Protein AF-A0A6I0EKJ8-F1 (afdb_monomer_lite)

pLDDT: mean 72.85, std 17.57, range [40.81, 93.75]

Secondary structure (DSSP, 8-state):
--HHHHHHHHHHHHHHHHHHHHHHHHT-SS--TTSGGGG-HHHHHHHHT--TT--HHHHHHHHHHHHHHS-GGGS-TTTHHHHHHHHHHHHHHHHHHHHHHHHHS----

Radius of gyration: 15.73 Å; chains: 1; bounding box: 41×29×43 Å

Structure (mmCIF, N/CA/C/O backbone):
data_AF-A0A6I0EKJ8-F1
#
_entry.id   AF-A0A6I0EKJ8-F1
#
loop_
_atom_site.group_PDB
_atom_site.id
_atom_site.type_symbol
_atom_site.label_atom_id
_atom_site.label_alt_id
_atom_site.label_comp_id
_atom_site.label_asym_id
_atom_site.label_entity_id
_atom_site.label_seq_id
_atom_site.pdbx_PDB_ins_code
_atom_site.Cartn_x
_atom_site.Cartn_y
_atom_site.Cartn_z
_atom_site.occupancy
_atom_site.B_iso_or_equiv
_atom_site.auth_seq_id
_atom_site.auth_comp_id
_atom_site.auth_asym_id
_atom_site.auth_atom_id
_atom_site.pdbx_PDB_model_num
ATOM 1 N N . MET A 1 1 ? -17.292 18.915 10.893 1.00 47.12 1 MET A N 1
ATOM 2 C CA . MET A 1 1 ? -16.211 18.246 11.655 1.00 47.12 1 MET A CA 1
ATOM 3 C C . MET A 1 1 ? -15.488 17.122 10.889 1.00 47.12 1 MET A C 1
ATOM 5 O O . MET A 1 1 ? -14.497 16.635 11.408 1.00 47.12 1 MET A O 1
ATOM 9 N N . HIS A 1 2 ? -15.883 16.731 9.662 1.00 42.78 2 HIS A N 1
ATOM 10 C CA . HIS A 1 2 ? -15.197 15.655 8.910 1.00 42.78 2 HIS A CA 1
ATOM 11 C C . HIS A 1 2 ? -13.893 16.060 8.191 1.00 42.78 2 HIS A C 1
ATOM 13 O O . HIS A 1 2 ? -13.049 15.210 7.948 1.00 42.78 2 HIS A O 1
ATOM 19 N N . GLN A 1 3 ? -13.668 17.350 7.931 1.00 42.09 3 GLN A N 1
ATOM 20 C CA . GLN A 1 3 ? -12.580 17.803 7.051 1.00 42.09 3 GLN A CA 1
ATOM 21 C C . GLN A 1 3 ? -11.186 17.878 7.713 1.00 42.09 3 GLN A C 1
ATOM 23 O O . GLN A 1 3 ? -10.184 18.094 7.038 1.00 42.09 3 GLN A O 1
ATOM 28 N N . LEU A 1 4 ? -11.101 17.725 9.041 1.00 41.06 4 LEU A N 1
ATOM 29 C CA . LEU A 1 4 ? -9.831 17.790 9.784 1.00 41.06 4 LEU A CA 1
ATOM 30 C C . LEU A 1 4 ? -9.141 16.420 9.886 1.00 41.06 4 LEU A C 1
ATOM 32 O O . LEU A 1 4 ? -7.914 16.356 9.846 1.00 41.06 4 LEU A O 1
ATOM 36 N N . ALA A 1 5 ? -9.916 15.332 9.943 1.00 48.78 5 ALA A N 1
ATOM 37 C CA . ALA A 1 5 ? -9.386 13.968 9.991 1.00 48.78 5 ALA A CA 1
ATOM 38 C C . ALA A 1 5 ? -8.742 13.553 8.656 1.00 48.78 5 ALA A C 1
ATOM 40 O O . ALA A 1 5 ? -7.710 12.886 8.652 1.00 48.78 5 ALA A O 1
ATOM 41 N N . GLU A 1 6 ? -9.305 14.006 7.533 1.00 40.81 6 GLU A N 1
ATOM 42 C CA . GLU A 1 6 ? -8.768 13.771 6.184 1.00 40.81 6 GLU A CA 1
ATOM 43 C C . GLU A 1 6 ? -7.427 14.495 5.965 1.00 40.81 6 GLU A C 1
ATOM 45 O O . GLU A 1 6 ? -6.507 13.937 5.375 1.00 40.81 6 GLU A O 1
ATOM 50 N N . ARG A 1 7 ? -7.254 15.692 6.543 1.00 44.38 7 ARG A N 1
ATOM 51 C CA . ARG A 1 7 ? -6.011 16.481 6.436 1.00 44.38 7 ARG A CA 1
ATOM 52 C C . ARG A 1 7 ? -4.876 15.966 7.319 1.00 44.38 7 ARG A C 1
ATOM 54 O O . ARG A 1 7 ? -3.705 16.097 6.975 1.00 44.38 7 ARG A O 1
ATOM 61 N N . GLU A 1 8 ? -5.180 15.409 8.491 1.00 47.97 8 GLU A N 1
ATOM 62 C CA . GLU A 1 8 ? -4.167 14.688 9.277 1.00 47.97 8 GLU A CA 1
ATOM 63 C C . GLU A 1 8 ? -3.813 13.340 8.652 1.00 47.97 8 GLU A C 1
ATOM 65 O O . GLU A 1 8 ? -2.662 12.905 8.742 1.00 47.97 8 GLU A O 1
ATOM 70 N N . PHE A 1 9 ? -4.792 12.693 8.014 1.00 45.59 9 PHE A N 1
ATOM 71 C CA . PHE A 1 9 ? -4.586 11.488 7.228 1.00 45.59 9 PHE A CA 1
ATOM 72 C C . PHE A 1 9 ? -3.592 11.754 6.097 1.00 45.59 9 PHE A C 1
ATOM 74 O O . PHE A 1 9 ? -2.560 11.084 6.093 1.00 45.59 9 PHE A O 1
ATOM 81 N N . GLU A 1 10 ? -3.836 12.779 5.270 1.00 51.75 10 GLU A N 1
ATO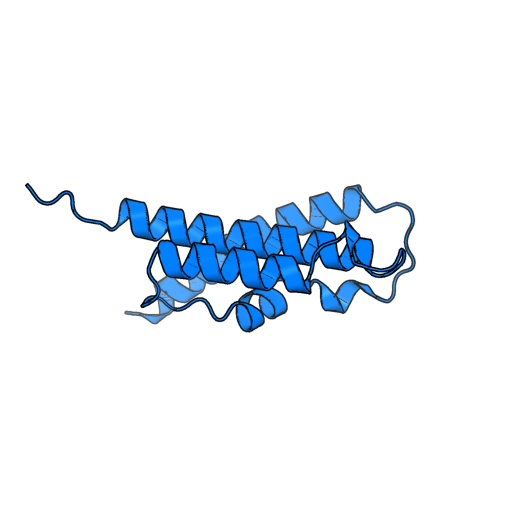M 82 C CA . GLU A 1 10 ? -2.928 13.234 4.209 1.00 51.75 10 GLU A CA 1
ATOM 83 C C . GLU A 1 10 ? -1.539 13.563 4.757 1.00 51.75 10 GLU A C 1
ATOM 85 O O . GLU A 1 10 ? -0.568 12.954 4.321 1.00 51.75 10 GLU A O 1
ATOM 90 N N . ARG A 1 11 ? -1.427 14.391 5.805 1.00 55.72 11 ARG A N 1
ATOM 91 C CA . ARG A 1 11 ? -0.115 14.772 6.364 1.00 55.72 11 ARG A CA 1
ATOM 92 C C . ARG A 1 11 ? 0.684 13.597 6.933 1.00 55.72 11 ARG A C 1
ATOM 94 O O . ARG A 1 11 ? 1.902 13.537 6.777 1.00 55.72 11 ARG A O 1
ATOM 101 N N . ARG A 1 12 ? 0.033 12.634 7.600 1.00 55.06 12 ARG A N 1
ATOM 102 C CA . ARG A 1 12 ? 0.720 11.433 8.119 1.00 55.06 12 ARG A CA 1
ATOM 103 C C . ARG A 1 12 ? 1.062 10.437 7.021 1.00 55.06 12 ARG A C 1
ATOM 105 O O . ARG A 1 12 ? 2.046 9.716 7.160 1.00 55.06 12 ARG A O 1
ATOM 112 N N . THR A 1 13 ? 0.241 10.327 5.978 1.00 53.09 13 THR A N 1
ATOM 113 C CA . THR A 1 13 ? 0.613 9.549 4.792 1.00 53.09 13 THR A CA 1
ATOM 114 C C . THR A 1 13 ? 1.775 10.211 4.065 1.00 53.09 13 THR A C 1
ATOM 116 O O . THR A 1 13 ? 2.752 9.531 3.793 1.00 53.09 13 THR A O 1
ATOM 119 N N . GLU A 1 14 ? 1.738 11.526 3.864 1.00 55.53 14 GLU A N 1
ATOM 120 C CA . GLU A 1 14 ? 2.794 12.319 3.230 1.00 55.53 14 GLU A CA 1
ATOM 121 C C . GLU A 1 14 ? 4.127 12.194 3.967 1.00 55.53 14 GLU A C 1
ATOM 123 O O . GLU A 1 14 ? 5.147 11.999 3.322 1.00 55.53 14 GLU A O 1
ATOM 128 N N . ALA A 1 15 ? 4.142 12.218 5.304 1.00 62.53 15 ALA A N 1
ATOM 129 C CA . ALA A 1 15 ? 5.378 12.061 6.076 1.00 62.53 15 ALA A CA 1
ATOM 130 C C . ALA A 1 15 ? 6.016 10.664 5.922 1.00 62.53 15 ALA A C 1
ATOM 132 O O . ALA A 1 15 ? 7.232 10.542 5.772 1.00 62.53 15 ALA A O 1
ATOM 133 N N . LEU A 1 16 ? 5.203 9.600 5.930 1.00 62.97 16 LEU A N 1
ATOM 134 C CA . LEU A 1 16 ? 5.684 8.238 5.670 1.00 62.97 16 LEU A CA 1
ATOM 135 C C . LEU A 1 16 ? 6.109 8.067 4.206 1.00 62.97 16 LEU A C 1
ATOM 137 O O . LEU A 1 16 ? 7.096 7.388 3.930 1.00 62.97 16 LEU A O 1
ATOM 141 N N . PHE A 1 17 ? 5.406 8.723 3.281 1.00 62.50 17 PHE A N 1
ATOM 142 C CA . PHE A 1 17 ? 5.765 8.757 1.868 1.00 62.50 17 PHE A CA 1
ATOM 143 C C . PHE A 1 17 ? 7.073 9.492 1.621 1.00 62.50 17 PHE A C 1
ATOM 145 O O . PHE A 1 17 ? 7.904 8.964 0.897 1.00 62.50 17 PHE A O 1
ATOM 152 N N . ALA A 1 18 ? 7.305 10.634 2.265 1.00 61.09 18 ALA A N 1
ATOM 153 C CA . ALA A 1 18 ? 8.564 11.364 2.185 1.00 61.09 18 ALA A CA 1
ATOM 154 C C . ALA A 1 18 ? 9.736 10.510 2.696 1.00 61.09 18 ALA A C 1
ATOM 156 O O . ALA A 1 18 ? 10.800 10.479 2.082 1.00 61.09 18 ALA A O 1
ATOM 157 N N . SER A 1 19 ? 9.525 9.745 3.773 1.00 65.69 19 SER A N 1
ATOM 158 C CA . SER A 1 19 ? 10.537 8.815 4.285 1.00 65.69 19 SER A CA 1
ATOM 159 C C . SER A 1 19 ? 10.794 7.630 3.344 1.00 65.69 19 SER A C 1
ATOM 161 O O . SER A 1 19 ? 11.945 7.222 3.199 1.00 65.69 19 SER A O 1
ATOM 163 N N . LEU A 1 20 ? 9.761 7.077 2.698 1.00 63.53 20 LEU A N 1
ATOM 164 C CA . LEU A 1 20 ? 9.920 5.994 1.722 1.00 63.53 20 LEU A CA 1
ATOM 165 C C . LEU A 1 20 ? 10.547 6.493 0.410 1.00 63.53 20 LEU A C 1
ATOM 167 O O . LEU A 1 20 ? 11.397 5.806 -0.148 1.00 63.53 20 LEU A O 1
ATOM 171 N N . ALA A 1 21 ? 10.165 7.679 -0.061 1.00 63.59 21 ALA A N 1
ATOM 172 C CA . ALA A 1 21 ? 10.754 8.328 -1.228 1.00 63.59 21 ALA A CA 1
ATOM 173 C C . ALA A 1 21 ? 12.254 8.561 -1.011 1.00 63.59 21 ALA A C 1
ATOM 175 O O . ALA A 1 21 ? 13.050 8.101 -1.819 1.00 63.59 21 ALA A O 1
ATOM 176 N N . SER A 1 22 ? 12.646 9.115 0.142 1.00 59.75 22 SER A N 1
ATOM 177 C CA . SER A 1 22 ? 14.059 9.274 0.514 1.00 59.75 22 SER A CA 1
ATOM 178 C C . SER A 1 22 ? 14.816 7.936 0.565 1.00 59.75 22 SER A C 1
ATOM 180 O O . SER A 1 22 ? 15.954 7.845 0.108 1.00 59.75 22 SER A O 1
ATOM 182 N N . TYR A 1 23 ? 14.189 6.862 1.058 1.00 59.62 23 TYR A N 1
ATOM 183 C CA . TYR A 1 23 ? 14.792 5.525 1.060 1.00 59.62 23 TYR A CA 1
ATOM 184 C C . TYR A 1 23 ? 15.008 4.974 -0.357 1.00 59.62 23 TYR A C 1
ATOM 186 O O . TYR A 1 23 ? 16.048 4.382 -0.637 1.00 59.62 23 TYR A O 1
ATOM 194 N N . LEU A 1 24 ? 14.041 5.173 -1.253 1.00 59.75 24 LEU A N 1
ATOM 195 C CA . LEU A 1 24 ? 14.106 4.723 -2.644 1.00 59.75 24 LEU A CA 1
ATOM 196 C C . LEU A 1 24 ? 15.094 5.553 -3.473 1.00 59.75 24 LEU A C 1
ATOM 198 O O . LEU A 1 24 ? 15.829 4.980 -4.275 1.00 59.75 24 LEU A O 1
ATOM 202 N N . GLU A 1 25 ? 15.160 6.864 -3.235 1.00 60.94 25 GLU A N 1
ATOM 203 C CA . GLU A 1 25 ? 16.184 7.758 -3.786 1.00 60.94 25 GLU A CA 1
ATOM 204 C C . GLU A 1 25 ? 17.583 7.276 -3.383 1.00 60.94 25 GLU A C 1
ATOM 206 O O . GLU A 1 25 ? 18.455 7.119 -4.236 1.00 60.94 25 GLU A O 1
ATOM 211 N N . HIS A 1 26 ? 17.778 6.912 -2.110 1.00 54.91 26 HIS A N 1
ATOM 212 C CA . HIS A 1 26 ? 19.046 6.358 -1.630 1.00 54.91 26 HIS A CA 1
ATOM 213 C C . HIS A 1 26 ? 19.391 4.972 -2.200 1.00 54.91 26 HIS A C 1
ATOM 215 O O . HIS A 1 26 ? 20.569 4.622 -2.262 1.00 54.91 26 HIS A O 1
ATOM 221 N N . GLN A 1 27 ? 18.412 4.188 -2.663 1.00 50.78 27 GLN A N 1
ATOM 222 C CA . GLN A 1 27 ? 18.666 2.923 -3.373 1.00 50.78 27 GLN A CA 1
ATOM 223 C C . GLN A 1 27 ? 19.027 3.121 -4.859 1.00 50.78 27 GLN A C 1
ATOM 225 O O . GLN A 1 27 ? 19.324 2.151 -5.560 1.00 50.78 27 GLN A O 1
ATOM 230 N N . GLY A 1 28 ? 18.970 4.359 -5.359 1.00 49.94 28 GLY A N 1
ATOM 231 C CA . GLY A 1 28 ? 18.819 4.678 -6.775 1.00 49.94 28 GLY A CA 1
ATOM 232 C C . GLY A 1 28 ? 19.966 5.435 -7.439 1.00 49.94 28 GLY A C 1
ATOM 233 O O . GLY A 1 28 ? 19.735 5.996 -8.508 1.00 49.94 28 GLY A O 1
ATOM 234 N N . GLU A 1 29 ? 21.190 5.417 -6.905 1.00 45.28 29 GLU A N 1
ATOM 235 C CA . GLU A 1 29 ? 22.389 5.970 -7.567 1.00 45.28 29 GLU A CA 1
ATOM 236 C C . GLU A 1 29 ? 22.813 5.120 -8.793 1.00 45.28 29 GLU A C 1
ATOM 238 O O . GLU A 1 29 ? 23.929 4.623 -8.831 1.00 45.28 29 GLU A O 1
ATOM 243 N N . ARG A 1 30 ? 21.898 4.874 -9.752 1.00 47.06 30 ARG A N 1
ATOM 244 C CA . ARG A 1 30 ? 22.051 4.703 -11.220 1.00 47.06 30 ARG A CA 1
ATOM 245 C C . ARG A 1 30 ? 20.657 4.507 -11.835 1.00 47.06 30 ARG A C 1
ATOM 247 O O . ARG A 1 30 ? 20.169 3.386 -11.979 1.00 47.06 30 ARG A O 1
ATOM 254 N N . GLY A 1 31 ? 19.976 5.577 -12.218 1.00 44.50 31 GLY A N 1
ATOM 255 C CA . GLY A 1 31 ? 18.833 5.485 -13.127 1.00 44.50 31 GLY A CA 1
ATOM 256 C C . GLY A 1 31 ? 18.425 6.856 -13.615 1.00 44.50 31 GLY A C 1
ATOM 257 O O . GLY A 1 31 ? 18.352 7.801 -12.842 1.00 44.50 31 GLY A O 1
ATOM 258 N N . THR A 1 32 ? 18.248 6.951 -14.921 1.00 45.75 32 THR A N 1
ATOM 259 C CA . THR A 1 32 ? 18.032 8.177 -15.678 1.00 45.75 32 THR A CA 1
ATOM 260 C C . THR A 1 32 ? 16.832 8.986 -15.160 1.00 45.75 32 THR A C 1
ATOM 262 O O . THR A 1 32 ? 15.755 8.425 -14.943 1.00 45.75 32 THR A O 1
ATOM 265 N N . PRO A 1 33 ? 16.978 10.312 -14.987 1.00 45.72 33 PRO A N 1
ATOM 266 C CA . PRO A 1 33 ? 15.894 11.169 -14.527 1.00 45.72 33 PRO A CA 1
ATOM 267 C C . PRO A 1 33 ? 14.889 11.360 -15.671 1.00 45.72 33 PRO A C 1
ATOM 269 O O . PRO A 1 33 ? 15.158 12.075 -16.633 1.00 45.72 33 PRO A O 1
ATOM 272 N N . GLY A 1 34 ? 13.737 10.689 -15.598 1.00 49.28 34 GLY A N 1
ATOM 273 C CA . GLY A 1 34 ? 12.672 10.876 -16.592 1.00 49.28 34 GLY A CA 1
ATOM 274 C C . GLY A 1 34 ? 11.431 9.985 -16.472 1.00 49.28 34 GLY A C 1
ATOM 275 O O . GLY A 1 34 ? 10.378 10.373 -16.965 1.00 49.28 34 GLY A O 1
ATOM 276 N N . VAL A 1 35 ? 11.505 8.835 -15.792 1.00 49.97 35 VAL A N 1
ATOM 277 C CA . VAL A 1 35 ? 10.404 7.838 -15.732 1.00 49.97 35 VAL A CA 1
ATOM 278 C C . VAL A 1 35 ? 9.691 7.727 -14.372 1.00 49.97 35 VAL A C 1
ATOM 280 O O . VAL A 1 35 ? 8.750 6.953 -14.223 1.00 49.97 35 VAL A O 1
ATOM 283 N N . ASP A 1 36 ? 10.068 8.539 -13.384 1.00 50.56 36 ASP A N 1
ATOM 284 C CA . ASP A 1 36 ? 9.641 8.374 -11.981 1.00 50.56 36 ASP A CA 1
ATOM 285 C C . ASP A 1 36 ? 8.195 8.831 -11.675 1.00 50.56 36 ASP A C 1
ATOM 287 O O . ASP A 1 36 ? 7.658 8.581 -10.601 1.00 50.56 36 ASP A O 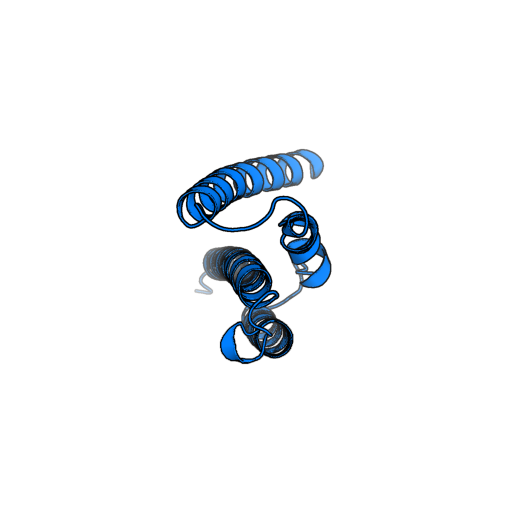1
ATOM 291 N N . ARG A 1 37 ? 7.488 9.443 -12.639 1.00 50.06 37 ARG A N 1
ATOM 292 C CA . ARG A 1 37 ? 6.099 9.910 -12.425 1.00 50.06 37 ARG A CA 1
ATOM 293 C C . ARG A 1 37 ? 5.075 8.782 -12.242 1.00 50.06 37 ARG A C 1
ATOM 295 O O . ARG A 1 37 ? 3.967 9.047 -11.789 1.00 50.06 37 ARG A O 1
ATOM 302 N N . LEU A 1 38 ? 5.412 7.538 -12.585 1.00 56.78 38 LEU A N 1
ATOM 303 C CA . LEU A 1 38 ? 4.477 6.404 -12.543 1.00 56.78 38 LEU A CA 1
ATOM 304 C C . LEU A 1 38 ? 4.355 5.746 -11.153 1.00 56.78 38 LEU A C 1
ATOM 306 O O . LEU A 1 38 ? 3.412 4.989 -10.925 1.00 56.78 38 LEU A O 1
ATOM 310 N N . ALA A 1 39 ? 5.284 6.017 -10.227 1.00 65.44 39 ALA A N 1
ATOM 311 C CA . ALA A 1 39 ? 5.273 5.488 -8.854 1.00 65.44 39 ALA A CA 1
ATOM 312 C C . ALA A 1 39 ? 4.773 6.506 -7.815 1.00 65.44 39 ALA A C 1
ATOM 314 O O . ALA A 1 39 ? 5.019 6.346 -6.621 1.00 65.44 39 ALA A O 1
ATOM 315 N N . ASP A 1 40 ? 4.063 7.545 -8.255 1.00 76.19 40 ASP A N 1
ATOM 316 C CA . ASP A 1 40 ? 3.490 8.537 -7.354 1.00 76.19 40 ASP A CA 1
ATOM 317 C C . ASP A 1 40 ? 2.502 7.887 -6.353 1.00 76.19 40 ASP A C 1
ATOM 319 O O . ASP A 1 40 ? 1.550 7.204 -6.758 1.00 76.19 40 ASP A O 1
ATOM 323 N N . PRO A 1 41 ? 2.682 8.109 -5.040 1.00 75.06 41 PRO A N 1
ATOM 324 C CA . PRO A 1 41 ? 1.810 7.559 -4.017 1.00 75.06 41 PRO A CA 1
ATOM 325 C C . PRO A 1 41 ? 0.330 7.891 -4.153 1.00 75.06 41 PRO A C 1
ATOM 327 O O . PRO A 1 41 ? -0.519 7.041 -3.867 1.00 75.06 41 PRO A O 1
ATOM 330 N N . GLN A 1 42 ? 0.002 9.111 -4.588 1.00 78.31 42 GLN A N 1
ATOM 331 C CA . GLN A 1 42 ? -1.392 9.517 -4.757 1.00 78.31 42 GLN A CA 1
ATOM 332 C C . GLN A 1 42 ? -2.040 8.749 -5.911 1.00 78.31 42 GLN A C 1
ATOM 334 O O . GLN A 1 42 ? -3.207 8.364 -5.825 1.00 78.31 42 GLN A O 1
ATOM 339 N N . SER A 1 43 ? -1.279 8.480 -6.968 1.00 83.88 43 SER A N 1
ATOM 340 C CA . SER A 1 43 ? -1.712 7.675 -8.109 1.00 83.88 43 SER A CA 1
ATOM 341 C C . SER A 1 43 ? -1.992 6.227 -7.702 1.00 83.88 43 SER A C 1
ATOM 343 O O . SER A 1 43 ? -3.060 5.704 -8.019 1.00 83.88 43 SER A O 1
ATOM 345 N N . VAL A 1 44 ? -1.107 5.610 -6.912 1.00 86.56 44 VAL A N 1
ATOM 346 C CA . VAL A 1 44 ? -1.326 4.251 -6.382 1.00 86.56 44 VAL A CA 1
ATOM 347 C C . VAL A 1 44 ? -2.536 4.209 -5.442 1.00 86.56 44 VAL A C 1
ATOM 349 O O . VAL A 1 44 ? -3.358 3.301 -5.536 1.00 86.56 44 VAL A O 1
ATOM 352 N N . ALA A 1 45 ? -2.703 5.208 -4.570 1.00 85.81 45 ALA A N 1
ATOM 353 C CA . ALA A 1 45 ? -3.867 5.292 -3.687 1.00 85.81 45 ALA A CA 1
ATOM 354 C C . ALA A 1 45 ? -5.191 5.406 -4.468 1.00 85.81 45 ALA A C 1
ATOM 356 O O . ALA A 1 45 ? -6.171 4.744 -4.115 1.00 85.81 45 ALA A O 1
ATOM 357 N N . LYS A 1 46 ? -5.212 6.201 -5.548 1.00 85.00 46 LYS A N 1
ATOM 358 C CA . LYS A 1 46 ? -6.370 6.325 -6.450 1.00 85.00 46 LYS A CA 1
ATOM 359 C C . LYS A 1 46 ? -6.686 5.009 -7.158 1.00 85.00 46 LYS A C 1
ATOM 361 O O . LYS A 1 46 ? -7.851 4.632 -7.221 1.00 85.00 46 LYS A O 1
ATOM 366 N N . GLU A 1 47 ? -5.668 4.303 -7.646 1.00 88.00 47 GLU A N 1
ATOM 367 C CA . GLU A 1 47 ? -5.829 3.020 -8.343 1.00 88.00 47 GLU A CA 1
ATOM 368 C C . GLU A 1 47 ? -6.333 1.908 -7.419 1.00 88.00 47 GLU A C 1
ATOM 370 O O . GLU A 1 47 ? -7.201 1.127 -7.800 1.00 88.00 47 GLU A O 1
ATOM 375 N N . LEU A 1 48 ? -5.839 1.868 -6.179 1.00 88.19 48 LEU A N 1
ATOM 376 C CA . LEU A 1 48 ? -6.309 0.915 -5.177 1.00 88.19 48 LEU A CA 1
ATOM 377 C C . LEU A 1 48 ? -7.766 1.167 -4.771 1.00 88.19 48 LEU A C 1
ATOM 379 O O . LEU A 1 48 ? -8.434 0.235 -4.331 1.00 88.19 48 LEU A O 1
ATOM 383 N N . CYS A 1 49 ? -8.258 2.405 -4.910 1.00 90.06 49 CYS A N 1
ATOM 384 C CA . CYS A 1 49 ? -9.643 2.785 -4.625 1.00 90.06 49 CYS A CA 1
ATOM 385 C C . CYS A 1 49 ? -10.132 2.249 -3.263 1.00 90.06 49 CYS A C 1
ATOM 387 O O . CYS A 1 49 ? -11.239 1.726 -3.125 1.00 90.06 49 CYS A O 1
ATOM 389 N N . ILE A 1 50 ? -9.272 2.323 -2.240 1.00 87.25 50 ILE A N 1
ATOM 390 C CA . ILE A 1 50 ? -9.581 1.785 -0.913 1.00 87.25 50 ILE A CA 1
ATOM 391 C C . ILE A 1 50 ? -10.703 2.619 -0.300 1.00 87.25 50 ILE A C 1
ATOM 393 O O . ILE A 1 50 ? -10.534 3.809 -0.041 1.00 87.25 50 ILE A O 1
ATOM 397 N N . THR A 1 51 ? -11.841 1.986 -0.023 1.00 87.19 51 THR A N 1
ATOM 398 C CA . THR A 1 51 ? -12.983 2.647 0.621 1.00 87.19 51 THR A CA 1
ATOM 399 C C . THR A 1 51 ? -13.148 2.181 2.062 1.00 87.19 51 THR A C 1
ATOM 401 O O . THR A 1 51 ? -12.762 1.066 2.422 1.00 87.19 51 THR A O 1
ATOM 404 N N . ALA A 1 52 ? -13.775 3.016 2.897 1.00 82.19 52 ALA A N 1
ATOM 405 C CA . ALA A 1 52 ? -14.061 2.693 4.297 1.00 82.19 52 ALA A CA 1
ATOM 406 C C . ALA A 1 52 ? -15.022 1.499 4.481 1.00 82.19 52 ALA A C 1
ATOM 408 O O . ALA A 1 52 ? -15.090 0.951 5.576 1.00 82.19 52 ALA A O 1
ATOM 409 N N . GLN A 1 53 ? -15.748 1.105 3.429 1.00 84.50 53 GLN A N 1
ATOM 410 C CA . GLN A 1 53 ? -16.725 0.008 3.445 1.00 84.50 53 GLN A CA 1
ATOM 411 C C . GLN A 1 53 ? -16.092 -1.364 3.198 1.00 84.50 53 GLN A C 1
ATOM 413 O O . GLN A 1 53 ? -16.708 -2.385 3.487 1.00 84.50 53 GLN A O 1
ATOM 418 N N . MET A 1 54 ? -14.875 -1.402 2.650 1.00 89.06 54 MET A N 1
ATOM 419 C CA . MET A 1 54 ? -14.178 -2.661 2.411 1.00 89.06 54 MET A CA 1
ATOM 420 C C . MET A 1 54 ? -13.909 -3.385 3.744 1.00 89.06 54 MET A C 1
ATOM 422 O O . MET A 1 54 ? -13.625 -2.768 4.773 1.00 89.06 54 MET A O 1
ATOM 426 N N . SER A 1 55 ? -13.934 -4.713 3.730 1.00 90.50 55 SER A N 1
ATOM 427 C CA . SER A 1 55 ? -13.499 -5.556 4.846 1.00 90.50 55 SER A CA 1
ATOM 428 C C . SER A 1 55 ? -11.984 -5.815 4.805 1.00 90.50 55 SER A C 1
ATOM 430 O O . SER A 1 55 ? -11.279 -5.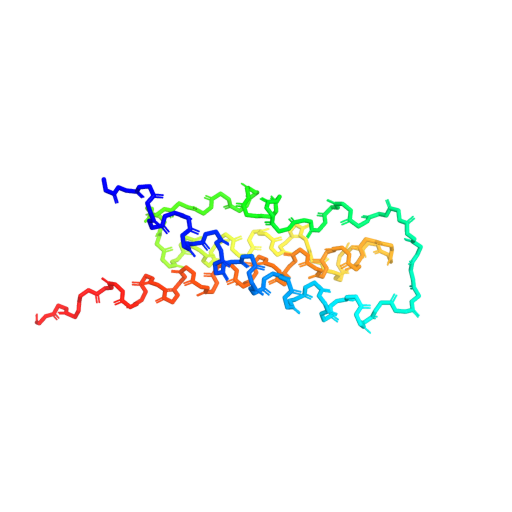381 3.893 1.00 90.50 55 SER A O 1
ATOM 432 N N . VAL A 1 56 ? -11.435 -6.503 5.810 1.00 90.25 56 VAL A N 1
ATOM 433 C CA . VAL A 1 56 ? -10.028 -6.955 5.772 1.00 90.25 56 VAL A CA 1
ATOM 434 C C . VAL A 1 56 ? -9.809 -7.997 4.666 1.00 90.25 56 VAL A C 1
ATOM 436 O O . VAL A 1 56 ? -8.728 -8.047 4.080 1.00 90.25 56 VAL A O 1
ATOM 439 N N . ASP A 1 57 ? -10.824 -8.801 4.343 1.00 91.06 57 ASP A N 1
ATOM 440 C CA . ASP A 1 57 ? -10.749 -9.769 3.246 1.00 91.06 57 ASP A CA 1
ATOM 441 C C . ASP A 1 57 ? -10.694 -9.062 1.883 1.00 91.06 57 ASP A C 1
ATOM 443 O O . ASP A 1 57 ? -9.800 -9.336 1.080 1.00 91.06 57 ASP A O 1
ATOM 447 N N . ASP A 1 58 ? -11.532 -8.039 1.684 1.00 91.44 58 ASP A N 1
ATOM 448 C CA . ASP A 1 58 ? -11.522 -7.218 0.465 1.00 91.44 58 ASP A CA 1
ATOM 449 C C . ASP A 1 58 ? -10.158 -6.562 0.228 1.00 91.44 58 ASP A C 1
ATOM 451 O O . ASP A 1 58 ? -9.660 -6.535 -0.895 1.00 91.44 58 ASP A O 1
ATOM 455 N N . LEU A 1 59 ? -9.501 -6.092 1.293 1.00 92.06 59 LEU A N 1
ATOM 456 C CA . LEU A 1 59 ? -8.143 -5.546 1.212 1.00 92.06 59 LEU A CA 1
ATOM 457 C C . LEU A 1 59 ? -7.098 -6.596 0.836 1.00 92.06 59 LEU A C 1
ATOM 459 O O . LEU A 1 59 ? -6.158 -6.291 0.103 1.00 92.06 59 LEU A O 1
ATOM 463 N N . ASN A 1 60 ? -7.230 -7.828 1.335 1.00 92.06 60 ASN A N 1
ATOM 464 C CA . ASN A 1 60 ? -6.341 -8.925 0.952 1.00 92.06 60 ASN A CA 1
ATOM 465 C C . ASN A 1 60 ? -6.534 -9.285 -0.521 1.00 92.06 60 ASN A C 1
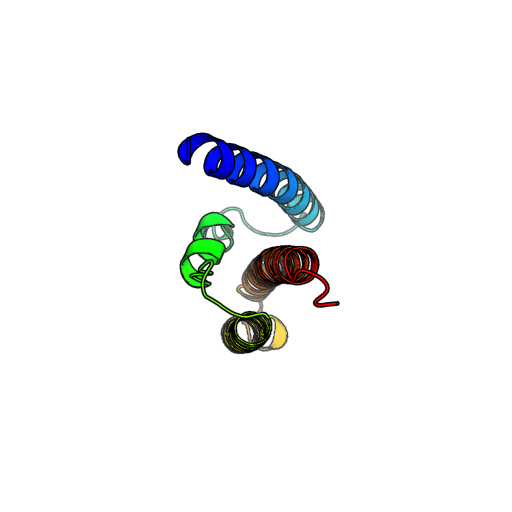ATOM 467 O O . ASN A 1 60 ? -5.558 -9.485 -1.247 1.00 92.06 60 ASN A O 1
ATOM 471 N N . ARG A 1 61 ? -7.787 -9.331 -0.979 1.00 93.31 61 ARG A N 1
ATOM 472 C CA . ARG A 1 61 ? -8.121 -9.573 -2.382 1.00 93.31 61 ARG A CA 1
ATOM 473 C C . ARG A 1 61 ? -7.576 -8.467 -3.283 1.00 93.31 61 ARG A C 1
ATOM 475 O O . ARG A 1 61 ? -6.923 -8.773 -4.280 1.00 93.31 61 ARG A O 1
ATOM 482 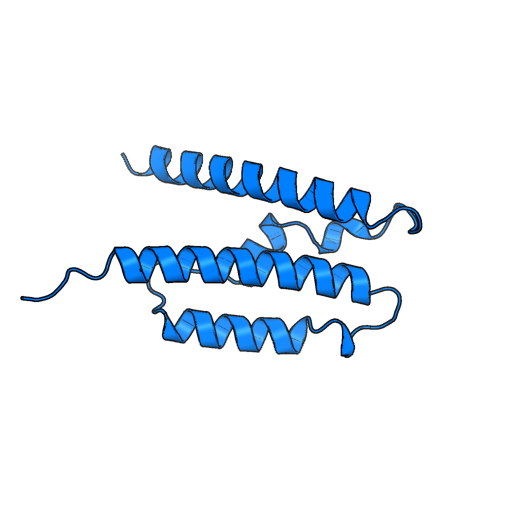N N . LEU A 1 62 ? -7.763 -7.209 -2.892 1.00 92.88 62 LEU A N 1
ATOM 483 C CA . LEU A 1 62 ? -7.225 -6.045 -3.590 1.00 92.88 62 LEU A CA 1
ATOM 484 C C . LEU A 1 62 ? -5.695 -6.106 -3.686 1.00 92.88 62 LEU A C 1
ATOM 486 O O . LEU A 1 62 ? -5.147 -5.916 -4.768 1.00 92.88 62 LEU A O 1
ATOM 490 N N . ARG A 1 63 ? -5.007 -6.456 -2.591 1.00 93.75 63 ARG A N 1
ATOM 491 C CA . ARG A 1 63 ? -3.546 -6.638 -2.574 1.00 93.75 63 ARG A CA 1
ATOM 492 C C . ARG A 1 63 ? -3.092 -7.667 -3.597 1.00 93.75 63 ARG A C 1
ATOM 494 O O . ARG A 1 63 ? -2.171 -7.405 -4.361 1.00 93.75 63 ARG A O 1
ATOM 501 N N . ARG A 1 64 ? -3.749 -8.830 -3.631 1.00 92.94 64 ARG A N 1
ATOM 502 C CA . ARG A 1 64 ? -3.429 -9.900 -4.589 1.00 92.94 64 ARG A CA 1
ATOM 503 C C . ARG A 1 64 ? -3.644 -9.437 -6.027 1.00 92.94 64 ARG A C 1
ATOM 505 O O . ARG A 1 64 ? -2.789 -9.680 -6.870 1.00 92.94 64 ARG A O 1
ATOM 512 N N . GLN A 1 65 ? -4.751 -8.749 -6.300 1.00 91.88 65 GLN A N 1
ATOM 513 C CA . GLN A 1 65 ? -5.049 -8.227 -7.633 1.00 91.88 65 GLN A CA 1
ATOM 514 C C . GLN A 1 65 ? -4.013 -7.188 -8.078 1.00 91.88 65 GLN A C 1
ATOM 516 O O . GLN A 1 65 ? -3.481 -7.288 -9.182 1.00 91.88 65 GLN A O 1
ATOM 521 N N . PHE A 1 66 ? -3.682 -6.237 -7.203 1.00 91.38 66 PHE A N 1
ATOM 522 C CA . PHE A 1 66 ? -2.659 -5.234 -7.482 1.00 91.38 66 PHE A CA 1
ATOM 523 C C . PHE A 1 66 ? -1.293 -5.885 -7.708 1.00 91.38 66 PHE A C 1
ATOM 525 O O . PHE A 1 66 ? -0.571 -5.510 -8.633 1.00 91.38 66 PHE A O 1
ATOM 532 N N . ALA A 1 67 ? -0.970 -6.912 -6.916 1.00 91.25 67 ALA A N 1
ATOM 533 C CA . ALA A 1 67 ? 0.289 -7.622 -7.028 1.00 91.25 67 ALA A CA 1
ATOM 534 C C . ALA A 1 67 ? 0.433 -8.394 -8.339 1.00 91.25 67 ALA A C 1
ATOM 536 O O . ALA A 1 67 ? 1.512 -8.399 -8.919 1.00 91.25 67 ALA A O 1
ATOM 537 N N . LEU A 1 68 ? -0.644 -9.003 -8.838 1.00 88.69 68 LEU A N 1
ATOM 538 C CA . LEU A 1 68 ? -0.636 -9.687 -10.132 1.00 88.69 68 LEU A CA 1
ATOM 539 C C . LEU A 1 68 ? -0.376 -8.725 -11.297 1.00 88.69 68 LEU A C 1
ATOM 541 O O . LEU A 1 68 ? 0.323 -9.099 -12.236 1.00 88.69 68 LEU A O 1
ATOM 545 N N . ALA A 1 69 ? -0.910 -7.504 -11.221 1.00 86.00 69 ALA A N 1
ATOM 546 C CA . ALA A 1 69 ? -0.737 -6.481 -12.250 1.00 86.00 69 ALA A CA 1
ATOM 547 C C . ALA A 1 69 ? 0.619 -5.754 -12.170 1.00 86.00 69 ALA A C 1
ATOM 549 O O . ALA A 1 69 ? 1.135 -5.327 -13.196 1.00 86.00 69 ALA A O 1
ATOM 550 N N . ASN A 1 70 ? 1.210 -5.632 -10.975 1.00 85.12 70 ASN A N 1
ATOM 551 C CA . ASN A 1 70 ? 2.399 -4.805 -10.725 1.00 85.12 70 ASN A CA 1
ATOM 552 C C . ASN A 1 70 ? 3.598 -5.618 -10.182 1.00 85.12 70 ASN A C 1
ATOM 554 O O . ASN A 1 70 ? 4.432 -5.078 -9.457 1.00 85.12 70 ASN A O 1
ATOM 558 N N . HIS A 1 71 ? 3.688 -6.926 -10.457 1.00 85.50 71 HIS A N 1
ATOM 559 C CA . HIS A 1 71 ? 4.761 -7.762 -9.900 1.00 85.50 71 HIS A CA 1
ATOM 560 C C . HIS A 1 71 ? 6.128 -7.444 -10.538 1.00 85.50 71 HIS A C 1
ATOM 562 O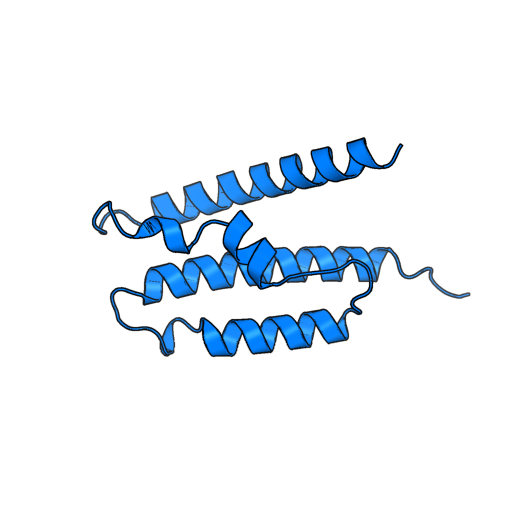 O . HIS A 1 71 ? 6.253 -7.569 -11.760 1.00 85.50 71 HIS A O 1
ATOM 568 N N . PRO A 1 72 ? 7.187 -7.144 -9.760 1.00 79.75 72 PRO A N 1
ATOM 569 C CA . PRO A 1 72 ? 8.500 -6.796 -10.312 1.00 79.75 72 PRO A CA 1
ATOM 570 C C . PRO A 1 72 ? 9.146 -7.934 -11.116 1.00 79.75 72 PRO A C 1
ATOM 572 O O . PRO A 1 72 ? 9.798 -7.670 -12.123 1.00 79.75 72 PRO A O 1
ATOM 575 N N . ASP A 1 73 ? 8.911 -9.197 -10.741 1.00 84.62 73 ASP A N 1
ATOM 576 C CA . ASP A 1 73 ? 9.420 -10.347 -11.515 1.00 84.62 73 ASP A CA 1
ATOM 577 C C . ASP A 1 73 ? 8.731 -10.530 -12.873 1.00 84.62 73 ASP A C 1
ATOM 579 O O . ASP A 1 73 ? 9.256 -11.223 -13.741 1.00 84.62 73 ASP A O 1
ATOM 583 N N . ARG A 1 74 ? 7.550 -9.929 -13.071 1.00 82.25 74 ARG A N 1
ATOM 584 C CA . ARG A 1 74 ? 6.823 -9.977 -14.350 1.00 82.25 74 ARG A CA 1
ATOM 585 C C . ARG A 1 74 ? 7.065 -8.728 -15.201 1.00 82.25 74 ARG A C 1
ATOM 587 O O . ARG A 1 74 ? 6.670 -8.720 -16.361 1.00 82.25 74 ARG A O 1
ATOM 594 N N . ALA A 1 75 ? 7.700 -7.701 -14.634 1.00 81.62 75 ALA A N 1
ATOM 595 C CA . ALA A 1 75 ? 7.993 -6.435 -15.290 1.00 81.62 75 ALA A CA 1
ATOM 596 C C . ALA A 1 75 ? 9.344 -6.479 -16.027 1.00 81.62 75 ALA A C 1
ATOM 598 O O . ALA A 1 75 ? 10.296 -7.135 -15.584 1.00 81.62 75 ALA A O 1
ATOM 599 N N . GLY A 1 76 ? 9.439 -5.746 -17.143 1.00 80.31 76 GLY A N 1
ATOM 600 C CA . GLY A 1 76 ? 10.695 -5.560 -17.871 1.00 80.31 76 GLY A CA 1
ATOM 601 C C . GLY A 1 76 ? 11.767 -4.885 -17.008 1.00 80.31 76 GLY A C 1
ATOM 602 O O . GLY A 1 76 ? 11.467 -4.293 -15.974 1.00 80.31 76 GLY A O 1
ATOM 603 N N . SER A 1 77 ? 13.039 -4.963 -17.414 1.00 77.06 77 SER A N 1
ATOM 604 C CA . SER A 1 77 ? 14.158 -4.450 -16.602 1.00 77.06 77 SER A CA 1
ATOM 605 C C . SER A 1 77 ? 14.026 -2.954 -16.266 1.00 77.06 77 SER A C 1
ATOM 607 O O . SER A 1 77 ? 14.390 -2.550 -15.162 1.00 77.06 77 SER A O 1
ATOM 609 N N . ASP A 1 78 ? 13.454 -2.162 -17.177 1.00 75.94 78 ASP A N 1
ATOM 610 C CA . ASP A 1 78 ? 13.205 -0.726 -16.991 1.00 75.94 78 ASP A CA 1
ATOM 611 C C . ASP A 1 78 ? 11.973 -0.437 -16.114 1.00 75.94 78 ASP A C 1
ATOM 613 O O . ASP A 1 78 ? 11.943 0.535 -15.362 1.00 75.94 78 ASP A O 1
ATOM 617 N N . GLU A 1 79 ? 10.970 -1.316 -16.142 1.00 76.50 79 GLU A N 1
ATOM 618 C CA . GLU A 1 79 ? 9.714 -1.167 -15.395 1.00 76.50 79 GLU A CA 1
ATOM 619 C C . GLU A 1 79 ? 9.784 -1.785 -13.996 1.00 76.50 79 GLU A C 1
ATOM 621 O O . GLU A 1 79 ? 9.023 -1.406 -13.108 1.00 76.50 79 GLU A O 1
ATOM 626 N N . ARG A 1 80 ? 10.721 -2.712 -13.762 1.00 80.50 80 ARG A N 1
ATOM 627 C CA . ARG A 1 80 ? 10.874 -3.435 -12.494 1.00 80.50 80 ARG A CA 1
ATOM 628 C C . ARG A 1 80 ? 11.018 -2.497 -11.309 1.00 80.50 80 ARG A C 1
ATOM 630 O O . ARG A 1 80 ? 10.413 -2.736 -10.270 1.00 80.50 80 ARG A O 1
ATOM 637 N N . ARG A 1 81 ? 11.798 -1.423 -11.457 1.00 80.19 81 ARG A N 1
ATOM 638 C CA . ARG A 1 81 ? 11.965 -0.425 -10.394 1.00 80.19 81 ARG A CA 1
ATOM 639 C C . ARG A 1 81 ? 10.628 0.223 -10.045 1.00 80.19 81 ARG A C 1
ATOM 641 O O . ARG A 1 81 ? 10.262 0.271 -8.875 1.00 80.19 81 ARG A O 1
ATOM 648 N N . ASN A 1 82 ? 9.884 0.635 -11.066 1.00 82.25 82 ASN A N 1
ATOM 649 C CA . ASN A 1 82 ? 8.581 1.259 -10.901 1.00 82.25 82 ASN A CA 1
ATOM 650 C C . ASN A 1 82 ? 7.559 0.297 -10.272 1.00 82.25 82 ASN A C 1
ATOM 652 O O . ASN A 1 82 ? 6.874 0.657 -9.317 1.00 82.25 82 ASN A O 1
ATOM 656 N N . ALA A 1 83 ? 7.524 -0.952 -10.742 1.00 86.44 83 ALA A N 1
ATOM 657 C CA . ALA A 1 83 ? 6.698 -2.023 -10.195 1.00 86.44 83 ALA A CA 1
ATOM 658 C C . ALA A 1 83 ? 7.007 -2.279 -8.709 1.00 86.44 83 ALA A C 1
ATOM 660 O O . ALA A 1 83 ? 6.091 -2.347 -7.888 1.00 86.44 83 ALA A O 1
ATOM 661 N N . THR A 1 84 ? 8.291 -2.329 -8.335 1.00 84.00 84 THR A N 1
ATOM 662 C CA . THR A 1 84 ? 8.724 -2.441 -6.934 1.00 84.00 84 THR A CA 1
ATOM 663 C C . THR A 1 84 ? 8.217 -1.269 -6.096 1.00 84.00 84 THR A C 1
ATOM 665 O O . THR A 1 84 ? 7.598 -1.492 -5.056 1.00 84.00 84 THR A O 1
ATOM 668 N N . GLN A 1 85 ? 8.421 -0.026 -6.547 1.00 84.31 85 GLN A N 1
ATOM 669 C CA . GLN A 1 85 ? 7.976 1.167 -5.815 1.00 84.31 85 GLN A CA 1
ATOM 670 C C . GLN A 1 85 ? 6.451 1.168 -5.621 1.00 84.31 85 GLN A C 1
ATOM 672 O O . GLN A 1 85 ? 5.965 1.336 -4.500 1.00 84.31 85 GLN A O 1
ATOM 677 N N . ARG A 1 86 ? 5.686 0.895 -6.686 1.00 88.31 86 ARG A N 1
ATOM 678 C CA . ARG A 1 86 ? 4.216 0.810 -6.642 1.00 88.31 86 ARG A CA 1
ATOM 679 C C . ARG A 1 86 ? 3.738 -0.286 -5.695 1.00 88.31 86 ARG A C 1
ATOM 681 O O . ARG A 1 86 ? 2.829 -0.053 -4.902 1.00 88.31 86 ARG A O 1
ATOM 688 N N . MET A 1 87 ? 4.374 -1.457 -5.726 1.00 90.25 87 MET A N 1
ATOM 689 C CA . MET A 1 87 ? 4.059 -2.569 -4.827 1.00 90.25 87 MET A CA 1
ATOM 690 C C . MET A 1 87 ? 4.304 -2.209 -3.360 1.00 90.25 87 MET A C 1
ATOM 692 O O . MET A 1 87 ? 3.474 -2.510 -2.503 1.00 90.25 87 MET A O 1
ATOM 696 N N . MET A 1 88 ? 5.424 -1.547 -3.056 1.00 88.12 88 MET A N 1
ATOM 697 C CA . MET A 1 88 ? 5.744 -1.113 -1.694 1.00 88.12 88 MET A CA 1
ATOM 698 C C . MET A 1 88 ? 4.707 -0.120 -1.167 1.00 88.12 88 MET A C 1
ATOM 700 O O . MET A 1 88 ? 4.212 -0.284 -0.050 1.00 88.12 88 MET A O 1
ATOM 704 N N . ILE A 1 89 ? 4.336 0.869 -1.985 1.00 88.88 89 ILE A N 1
ATOM 705 C CA . ILE A 1 89 ? 3.296 1.844 -1.642 1.00 88.88 89 ILE A CA 1
ATOM 706 C C . ILE A 1 89 ? 1.960 1.138 -1.404 1.00 88.88 89 ILE A C 1
ATOM 708 O O . ILE A 1 89 ? 1.302 1.383 -0.391 1.00 88.88 89 ILE A O 1
ATOM 712 N N . ALA A 1 90 ? 1.573 0.233 -2.304 1.00 90.69 90 ALA A N 1
ATOM 713 C CA . ALA A 1 90 ? 0.313 -0.482 -2.192 1.00 90.69 90 ALA A CA 1
ATOM 714 C C . ALA A 1 90 ? 0.248 -1.349 -0.935 1.00 90.69 90 ALA A C 1
ATOM 716 O O . ALA A 1 90 ? -0.721 -1.262 -0.182 1.00 90.69 90 ALA A O 1
ATOM 717 N N . ASN A 1 91 ? 1.294 -2.128 -0.659 1.00 91.25 91 ASN A N 1
ATOM 718 C CA . ASN A 1 91 ? 1.372 -2.941 0.551 1.00 91.25 91 ASN A CA 1
ATOM 719 C C . ASN A 1 91 ? 1.234 -2.075 1.806 1.00 91.25 91 ASN A C 1
ATOM 721 O O . ASN A 1 91 ? 0.389 -2.365 2.650 1.00 91.25 91 ASN A O 1
ATOM 725 N N . MET A 1 92 ? 1.969 -0.961 1.880 1.00 91.50 92 MET A N 1
ATOM 726 C CA . MET A 1 92 ? 1.907 -0.041 3.017 1.00 91.50 92 MET A CA 1
ATOM 727 C C . MET A 1 92 ? 0.493 0.517 3.247 1.00 91.50 92 MET A C 1
ATOM 729 O O . MET A 1 92 ? -0.001 0.506 4.378 1.00 91.50 92 MET A O 1
ATOM 733 N N . LEU A 1 93 ? -0.167 1.003 2.189 1.00 90.12 93 LEU A N 1
ATOM 734 C CA . LEU A 1 93 ? -1.519 1.565 2.270 1.00 90.12 93 LEU A CA 1
ATOM 735 C C . LEU A 1 93 ? -2.530 0.521 2.750 1.00 90.12 93 LEU A C 1
ATOM 737 O O . LEU A 1 93 ? -3.344 0.791 3.638 1.00 90.12 93 LEU A O 1
ATOM 741 N N . ILE A 1 94 ? -2.446 -0.684 2.192 1.00 91.06 94 ILE A N 1
ATOM 742 C CA . ILE A 1 94 ? -3.348 -1.779 2.521 1.00 91.06 94 ILE A CA 1
ATOM 743 C C . ILE A 1 94 ? -3.110 -2.262 3.960 1.00 91.06 94 ILE A C 1
ATOM 745 O O . ILE A 1 94 ? -4.073 -2.422 4.708 1.00 91.06 94 ILE A O 1
ATOM 749 N N . ASP A 1 95 ? -1.858 -2.464 4.379 1.00 91.50 95 ASP A N 1
ATOM 750 C CA . ASP A 1 95 ? -1.509 -2.890 5.742 1.00 91.50 95 ASP A CA 1
ATOM 751 C C . ASP A 1 95 ? -1.983 -1.881 6.793 1.00 91.50 95 ASP A C 1
ATOM 753 O O . ASP A 1 95 ? -2.539 -2.261 7.830 1.00 91.50 95 ASP A O 1
ATOM 757 N N . ARG A 1 96 ? -1.826 -0.582 6.515 1.00 88.75 96 ARG A N 1
ATOM 758 C CA . ARG A 1 96 ? -2.319 0.486 7.392 1.00 88.75 96 ARG A CA 1
ATOM 759 C C . ARG A 1 96 ? -3.831 0.414 7.566 1.00 88.75 96 ARG A C 1
ATOM 761 O O . ARG A 1 96 ? -4.320 0.506 8.694 1.00 88.75 96 ARG A O 1
ATOM 768 N N . GLU A 1 97 ? -4.568 0.252 6.473 1.00 91.69 97 GLU A N 1
ATOM 769 C CA . GLU A 1 97 ? -6.025 0.196 6.526 1.00 91.69 97 GLU A CA 1
ATOM 770 C C . GLU A 1 97 ? -6.524 -1.104 7.178 1.00 91.69 97 GLU A C 1
ATOM 772 O O . GLU A 1 97 ? -7.466 -1.071 7.971 1.00 91.69 97 GLU A O 1
ATOM 777 N N . MET A 1 98 ? -5.845 -2.235 6.956 1.00 90.38 98 MET A N 1
ATOM 778 C CA . MET A 1 98 ? -6.118 -3.476 7.689 1.00 90.38 98 MET A CA 1
ATOM 779 C C . MET A 1 98 ? -5.920 -3.289 9.192 1.00 90.38 98 MET A C 1
ATOM 781 O O . MET A 1 98 ? -6.814 -3.621 9.970 1.00 90.38 98 MET A O 1
ATOM 785 N N . LYS A 1 99 ? -4.784 -2.714 9.611 1.00 88.69 99 LYS A N 1
ATOM 786 C CA . LYS A 1 99 ? -4.495 -2.440 11.025 1.00 88.69 99 LYS A CA 1
ATOM 787 C C . LYS A 1 99 ? -5.576 -1.558 11.644 1.00 88.69 99 LYS A C 1
ATOM 789 O O . LYS A 1 99 ? -6.070 -1.873 12.722 1.00 88.69 99 LYS A O 1
ATOM 794 N N . ARG A 1 100 ? -5.997 -0.502 10.938 1.00 86.56 100 ARG A N 1
ATOM 795 C CA . ARG A 1 100 ? -7.085 0.383 11.374 1.00 86.56 100 ARG A CA 1
ATOM 796 C C . ARG A 1 100 ? -8.383 -0.391 11.607 1.00 86.56 100 ARG A C 1
ATOM 798 O O . ARG A 1 100 ? -8.992 -0.235 12.660 1.00 86.56 100 ARG A O 1
ATOM 805 N N . ARG A 1 101 ? -8.787 -1.245 10.664 1.00 84.88 101 ARG A N 1
ATOM 806 C CA . ARG A 1 101 ? -10.023 -2.046 10.764 1.00 84.88 101 ARG A CA 1
ATOM 807 C C . ARG A 1 101 ? -9.967 -3.062 11.891 1.00 84.88 101 ARG A C 1
ATOM 809 O O . ARG A 1 101 ? -10.949 -3.232 12.602 1.00 84.88 101 ARG A O 1
ATOM 816 N N . LEU A 1 102 ? -8.819 -3.706 12.079 1.00 85.06 102 LEU A N 1
ATOM 817 C CA . LEU A 1 102 ? -8.609 -4.643 13.179 1.00 85.06 102 LEU A CA 1
ATOM 818 C C . LEU A 1 102 ? -8.675 -3.939 14.539 1.00 85.06 102 LEU A C 1
ATOM 820 O O . LEU A 1 102 ? -9.282 -4.477 15.456 1.00 85.06 102 LEU A O 1
ATOM 824 N N . SER A 1 103 ? -8.133 -2.723 14.657 1.00 82.81 103 SER A N 1
ATOM 825 C CA . SER A 1 103 ? -8.240 -1.912 15.879 1.00 82.81 103 SER A CA 1
ATOM 826 C C . SER A 1 103 ? -9.633 -1.312 16.113 1.00 82.81 103 SER A C 1
ATOM 828 O O . SER A 1 103 ? -9.939 -0.939 17.239 1.00 82.81 103 SER A O 1
ATOM 830 N N . GLN A 1 104 ? -10.466 -1.190 15.074 1.00 72.62 104 GLN A N 1
ATOM 831 C CA . GLN A 1 104 ? -11.825 -0.638 15.160 1.00 72.62 104 GLN A CA 1
ATOM 832 C C . GLN A 1 104 ? -12.919 -1.692 15.347 1.00 72.62 104 GLN A C 1
ATOM 834 O O . GLN A 1 104 ? -14.062 -1.310 15.579 1.00 72.62 104 GLN A O 1
ATOM 839 N N . ARG A 1 105 ? -12.615 -2.994 15.257 1.00 63.12 105 ARG A N 1
ATOM 840 C CA . ARG A 1 105 ? -13.577 -4.041 15.629 1.00 63.12 105 ARG A CA 1
ATOM 841 C C . ARG A 1 105 ? -13.784 -3.961 17.144 1.00 63.12 105 ARG A C 1
ATOM 843 O O . ARG A 1 105 ? -12.845 -4.294 17.867 1.00 63.12 105 ARG A O 1
ATOM 850 N N . PRO A 1 106 ? -14.956 -3.530 17.647 1.00 54.31 106 PRO A N 1
ATOM 851 C CA . PRO A 1 106 ? -15.210 -3.617 19.072 1.00 54.31 106 PRO A CA 1
ATOM 852 C C . PRO A 1 106 ? -15.167 -5.095 19.448 1.00 54.31 106 PRO A C 1
ATOM 854 O O . PRO A 1 106 ? -15.838 -5.921 18.819 1.00 54.31 106 PRO A O 1
ATOM 857 N N . SER A 1 107 ? -14.346 -5.424 20.445 1.00 53.09 107 SER A N 1
ATOM 858 C CA . SER A 1 107 ? -14.420 -6.683 21.175 1.00 53.09 107 SER A CA 1
ATOM 859 C C . SER A 1 107 ? -15.877 -6.867 21.581 1.00 53.09 107 SER A C 1
ATOM 861 O O . SER A 1 107 ? -16.375 -6.161 22.454 1.00 53.09 107 SER A O 1
ATOM 863 N N . SER A 1 108 ? -16.597 -7.715 20.854 1.00 52.56 108 SER A N 1
ATOM 864 C CA . SER A 1 108 ? -17.956 -8.079 21.225 1.00 52.56 108 SER A CA 1
ATOM 865 C C . SER A 1 108 ? -17.809 -9.003 22.428 1.00 52.56 108 SER A C 1
ATOM 867 O O . SER A 1 108 ? -17.185 -10.058 22.294 1.00 52.56 108 SER A O 1
ATOM 869 N N . SER A 1 109 ? -18.250 -8.509 23.589 1.00 42.06 109 SER A N 1
ATOM 870 C CA . SER A 1 109 ? -18.371 -9.245 24.852 1.00 42.06 109 SER A CA 1
ATOM 871 C C . SER A 1 109 ? -19.170 -10.533 24.708 1.00 42.06 109 SER A C 1
ATOM 873 O O . SER A 1 109 ? -20.084 -10.562 23.851 1.00 42.06 109 SER A O 1
#

Foldseek 3Di:
DPPVVVVVVVVVLVVVVVVVVVVLVVVPPDDDPDDQPLLDLVNLCVVLVDDPPDDLVNLVVSLVVLCVVLPLVVDDPNSSSSSVSSNVSSVVVSVVSSVVRVVPPPPDD

Sequence (109 aa):
MHQLAEREFERRTEALFASLASYLEHQGERGTPGVDRLADPQSVAKELCITAQMSVDDLNRLRRQFALANHPDRAGSDERRNATQRMMIANMLIDREMKRRLSQRPSSS